Protein AF-K1JIJ3-F1 (afdb_monomer_lite)

Foldseek 3Di:
DAQDFLVNLCVQLPHLVVVCVVQVHDSVLSVVLNVVQADDLVCLVVSCVRSVDQSVRRHPCNVVNVVVVVVVD

pLDDT: mean 86.28, std 12.5, range [46.69, 98.06]

InterPro domains:
  IPR001387 Cro/C1-type, helix-turn-helix domain [PF13443] (15-61)
  IPR001387 Cro/C1-type, helix-turn-helix domain [PS50943] (15-58)
  IPR001387 Cro/C1-type, helix-turn-helix domain [cd00093] (15-58)
  IPR010982 Lambda repressor-like, DNA-binding domain superfamily [G3DSA:1.10.260.40] (5-64)
  IPR010982 Lambda repressor-like, DNA-binding domain superfamily [SSF47413] (15-58)

Secondary structure (DSSP, 8-state):
-PPPPHHHHHHHH--HHHHHHHHTS-HHHHHHHHHTT---HHHHHHHHHHH---HHHH-TTHHHHHHHHHHT-

Structure (mmCIF, N/CA/C/O backbone):
data_AF-K1JIJ3-F1
#
_entry.id   AF-K1JIJ3-F1
#
loop_
_atom_site.group_PDB
_atom_site.id
_atom_site.type_symbol
_atom_site.label_atom_id
_atom_site.label_alt_id
_atom_site.label_comp_id
_atom_site.label_asym_id
_atom_site.label_entity_id
_atom_site.label_seq_id
_atom_site.pdbx_PDB_ins_code
_atom_site.Cartn_x
_atom_site.Cartn_y
_atom_site.Cartn_z
_atom_site.occupancy
_atom_site.B_iso_or_equiv
_atom_site.auth_seq_id
_atom_site.auth_comp_id
_atom_site.auth_asym_id
_atom_site.auth_atom_id
_atom_site.pdbx_PDB_model_num
ATOM 1 N N . MET A 1 1 ? 9.806 3.526 -18.088 1.00 54.22 1 MET A N 1
ATOM 2 C CA . MET A 1 1 ? 8.512 3.457 -17.366 1.00 54.22 1 MET A CA 1
ATOM 3 C C . MET A 1 1 ? 8.456 4.609 -16.377 1.00 54.22 1 MET A C 1
ATOM 5 O O . MET A 1 1 ? 9.474 4.890 -15.753 1.00 54.22 1 MET A O 1
ATOM 9 N N . LYS A 1 2 ? 7.333 5.328 -16.288 1.00 58.44 2 LYS A N 1
ATOM 10 C CA . LYS A 1 2 ? 7.211 6.488 -15.393 1.00 58.44 2 LYS A CA 1
ATOM 11 C C . LYS A 1 2 ? 6.961 5.955 -13.979 1.00 58.44 2 LYS A C 1
ATOM 13 O O . LYS A 1 2 ? 5.977 5.259 -13.775 1.00 58.44 2 LYS A O 1
ATOM 18 N N . LYS A 1 3 ? 7.857 6.224 -13.025 1.00 70.25 3 LYS A N 1
ATOM 19 C CA . LYS A 1 3 ? 7.626 5.841 -11.623 1.00 70.25 3 LYS A CA 1
ATOM 20 C C . LYS A 1 3 ? 6.412 6.617 -11.108 1.00 70.25 3 LYS A C 1
ATOM 22 O O . LYS A 1 3 ? 6.411 7.845 -11.174 1.00 70.25 3 LYS A O 1
ATOM 27 N N . VAL A 1 4 ? 5.385 5.909 -10.646 1.00 82.19 4 VAL A N 1
ATOM 28 C CA . VAL A 1 4 ? 4.187 6.504 -10.039 1.00 82.19 4 VAL A CA 1
ATOM 29 C C . VAL A 1 4 ? 4.376 6.450 -8.531 1.00 82.19 4 VAL A C 1
ATOM 31 O O . VAL A 1 4 ? 4.738 5.408 -7.994 1.00 82.19 4 VAL A O 1
ATOM 34 N N . SER A 1 5 ? 4.165 7.559 -7.822 1.00 90.00 5 SER A N 1
ATOM 35 C CA . SER A 1 5 ? 4.260 7.504 -6.364 1.00 90.00 5 SER A CA 1
ATOM 36 C C . SER A 1 5 ? 3.085 6.711 -5.780 1.00 90.00 5 SER A C 1
ATOM 38 O O . SER A 1 5 ? 1.965 6.761 -6.295 1.00 90.00 5 SER A O 1
ATOM 40 N N . VAL A 1 6 ? 3.305 6.017 -4.661 1.00 91.88 6 VAL A N 1
ATOM 41 C CA . VAL A 1 6 ? 2.234 5.324 -3.922 1.00 91.88 6 VAL A CA 1
ATOM 42 C C . VAL A 1 6 ? 1.121 6.304 -3.546 1.00 91.88 6 VAL A C 1
ATOM 44 O O . VAL A 1 6 ? -0.055 5.952 -3.571 1.00 91.88 6 VAL A O 1
ATOM 47 N N . ARG A 1 7 ? 1.476 7.559 -3.245 1.00 94.12 7 ARG A N 1
ATOM 48 C CA . ARG A 1 7 ? 0.504 8.618 -2.960 1.00 94.12 7 ARG A CA 1
ATOM 49 C C . ARG A 1 7 ? -0.410 8.886 -4.154 1.00 94.12 7 ARG A C 1
ATOM 51 O O . ARG A 1 7 ? -1.621 8.931 -3.964 1.00 94.12 7 ARG A O 1
ATOM 58 N N . ASP A 1 8 ? 0.152 9.042 -5.349 1.00 92.81 8 ASP A N 1
ATOM 59 C CA . ASP A 1 8 ? -0.623 9.336 -6.560 1.00 92.81 8 ASP A CA 1
ATOM 60 C C . ASP A 1 8 ? -1.507 8.153 -6.957 1.00 92.81 8 ASP A C 1
ATOM 62 O O . ASP A 1 8 ? -2.662 8.342 -7.333 1.00 92.81 8 ASP A O 1
ATOM 66 N N . ALA A 1 9 ? -0.989 6.928 -6.823 1.00 93.69 9 ALA A N 1
ATOM 67 C CA . ALA A 1 9 ? -1.758 5.706 -7.042 1.00 93.69 9 ALA A CA 1
ATOM 68 C C . ALA A 1 9 ? -2.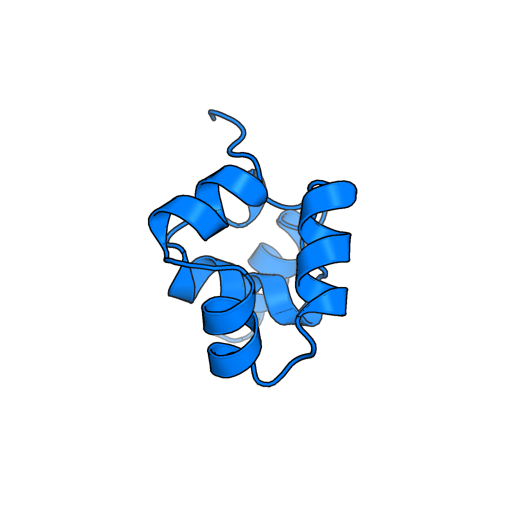993 5.643 -6.125 1.00 93.69 9 ALA A C 1
ATOM 70 O O . ALA A 1 9 ? -4.100 5.368 -6.584 1.00 93.69 9 ALA A O 1
ATOM 71 N N . ILE A 1 10 ? -2.821 5.971 -4.839 1.00 95.44 10 ILE A N 1
ATOM 72 C CA . ILE A 1 10 ? -3.926 6.031 -3.873 1.00 95.44 10 ILE A CA 1
ATOM 73 C C . ILE A 1 10 ? -4.894 7.162 -4.212 1.00 95.44 10 ILE A C 1
ATOM 75 O O . ILE A 1 10 ? -6.099 6.946 -4.163 1.00 95.44 10 ILE A O 1
ATOM 79 N N . ALA A 1 11 ? -4.394 8.347 -4.567 1.00 94.00 11 ALA A N 1
ATOM 80 C CA . ALA A 1 11 ? -5.234 9.501 -4.880 1.00 94.00 11 ALA A CA 1
ATOM 81 C C . ALA A 1 11 ? -6.143 9.257 -6.097 1.00 94.00 11 ALA A C 1
ATOM 83 O O . ALA A 1 11 ? -7.276 9.727 -6.115 1.00 94.00 11 ALA A O 1
ATOM 84 N N . ARG A 1 12 ? -5.676 8.488 -7.091 1.00 92.69 12 ARG A N 1
ATOM 85 C CA . ARG A 1 12 ? -6.498 8.059 -8.238 1.00 92.69 12 ARG A CA 1
ATOM 86 C C . ARG A 1 12 ? -7.575 7.046 -7.855 1.00 92.69 12 ARG A C 1
ATOM 88 O O . ARG A 1 12 ? -8.628 7.022 -8.478 1.00 92.69 12 ARG A O 1
ATOM 95 N N . TYR A 1 13 ? -7.302 6.211 -6.856 1.00 94.19 13 TYR A N 1
ATOM 96 C CA . TYR A 1 13 ? -8.247 5.215 -6.353 1.00 94.19 13 TYR A CA 1
ATOM 97 C C . TYR A 1 13 ? -9.308 5.817 -5.414 1.00 94.19 13 TYR A C 1
ATOM 99 O O . TYR A 1 13 ? -10.482 5.442 -5.447 1.00 94.19 13 TYR A O 1
ATOM 107 N N . GLY A 1 14 ? -8.896 6.744 -4.549 1.00 96.06 14 GLY A N 1
ATOM 108 C CA . GLY A 1 14 ? -9.740 7.364 -3.536 1.00 96.06 14 GLY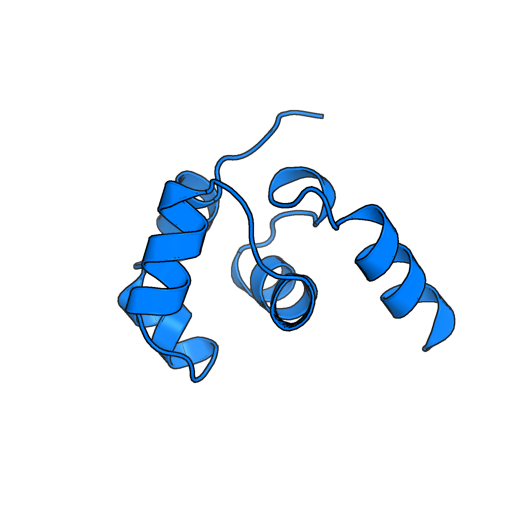 A CA 1
ATOM 109 C C . GLY A 1 14 ? -8.911 7.915 -2.378 1.00 96.06 14 GLY A C 1
ATOM 110 O O . GLY A 1 14 ? -8.073 8.796 -2.553 1.00 96.06 14 GLY A O 1
ATOM 111 N N . THR A 1 15 ? -9.148 7.408 -1.165 1.00 97.12 15 THR A N 1
ATOM 112 C CA . THR A 1 15 ? -8.451 7.861 0.050 1.00 97.12 15 THR A CA 1
ATOM 113 C C . THR A 1 15 ? -7.617 6.745 0.673 1.00 97.12 15 THR A C 1
ATOM 115 O O . THR A 1 15 ? -7.851 5.560 0.438 1.00 97.12 15 THR A O 1
ATOM 118 N N . GLN A 1 16 ? -6.660 7.116 1.533 1.00 97.81 16 GLN A N 1
ATOM 119 C CA . GLN A 1 16 ? -5.906 6.133 2.323 1.00 97.81 16 GLN A CA 1
ATOM 120 C C . GLN A 1 16 ? -6.814 5.291 3.228 1.00 97.81 16 GLN A C 1
ATOM 122 O O . GLN A 1 16 ? -6.475 4.146 3.495 1.00 97.81 16 GLN A O 1
ATOM 127 N N . GLN A 1 17 ? -7.923 5.862 3.719 1.00 98.06 17 GLN A N 1
ATOM 128 C CA . GLN A 1 17 ? -8.879 5.140 4.560 1.00 98.06 17 GLN A CA 1
ATOM 129 C C . GLN A 1 17 ? -9.651 4.120 3.727 1.00 98.06 17 GLN A C 1
ATOM 131 O O . GLN A 1 17 ? -9.600 2.946 4.050 1.00 98.06 17 GLN A O 1
ATOM 136 N N . LYS A 1 18 ? -10.224 4.543 2.592 1.00 97.38 18 LYS A N 1
ATOM 137 C CA . LYS A 1 18 ? -10.935 3.646 1.675 1.00 97.38 18 LYS A CA 1
ATOM 138 C C . LYS A 1 18 ? -10.068 2.455 1.261 1.00 97.38 18 LYS A C 1
ATOM 140 O O . LYS A 1 18 ? -10.482 1.315 1.393 1.00 97.38 18 LYS A O 1
ATOM 145 N N . LEU A 1 19 ? -8.832 2.718 0.829 1.00 97.44 19 LEU A N 1
ATOM 146 C CA . LEU A 1 19 ? -7.907 1.644 0.463 1.00 97.44 19 LEU A CA 1
ATOM 147 C C . LEU A 1 19 ? -7.613 0.701 1.640 1.00 97.44 19 LEU A C 1
ATOM 149 O O . LEU A 1 19 ? -7.455 -0.497 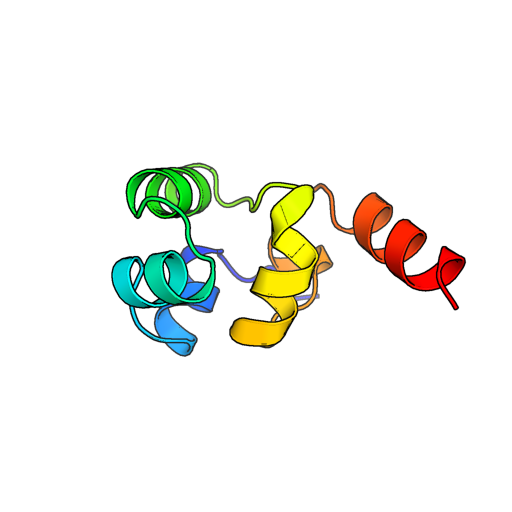1.436 1.00 97.44 19 LEU A O 1
ATOM 153 N N . ALA A 1 20 ? -7.493 1.237 2.854 1.00 97.81 20 ALA A N 1
ATOM 154 C CA . ALA A 1 20 ? -7.264 0.430 4.043 1.00 97.81 20 ALA A CA 1
ATOM 155 C C . ALA A 1 20 ? -8.470 -0.472 4.347 1.00 97.81 20 ALA A C 1
ATOM 157 O O . ALA A 1 20 ? -8.275 -1.658 4.604 1.00 97.81 20 ALA A O 1
ATOM 158 N N . ASP A 1 21 ? -9.684 0.070 4.234 1.00 97.88 21 ASP A N 1
ATOM 159 C CA . ASP A 1 21 ? -10.939 -0.658 4.430 1.00 97.88 21 ASP A CA 1
ATOM 160 C C . ASP A 1 21 ? -11.083 -1.787 3.394 1.00 97.88 21 ASP A C 1
ATOM 162 O O . ASP A 1 21 ? -11.312 -2.937 3.764 1.00 97.88 21 ASP A O 1
ATOM 166 N N . ASP A 1 22 ? -10.829 -1.497 2.114 1.00 97.38 22 ASP A N 1
ATOM 167 C CA . ASP A 1 22 ? -10.928 -2.476 1.020 1.00 97.38 22 ASP A CA 1
ATOM 168 C C . ASP A 1 22 ? -9.867 -3.589 1.102 1.00 97.38 22 ASP A C 1
ATOM 170 O O . ASP A 1 22 ? -10.071 -4.700 0.610 1.00 97.38 22 ASP A O 1
ATOM 174 N N . LEU A 1 23 ? -8.717 -3.301 1.718 1.00 95.31 23 LEU A N 1
ATOM 175 C CA . LEU A 1 23 ? -7.654 -4.277 1.970 1.00 95.31 23 LEU A CA 1
ATOM 176 C C . LEU A 1 23 ? -7.799 -4.987 3.326 1.00 95.31 23 LEU A C 1
ATOM 178 O O . LEU A 1 23 ? -7.023 -5.902 3.604 1.00 95.31 23 LEU A O 1
ATOM 182 N N . GLY A 1 24 ? -8.740 -4.569 4.178 1.00 96.88 24 GLY A N 1
ATOM 183 C CA . GLY A 1 24 ? -8.899 -5.098 5.534 1.00 96.88 24 GLY A CA 1
ATOM 184 C C . GLY A 1 24 ? -7.695 -4.827 6.447 1.00 96.88 24 GLY A C 1
ATOM 185 O O . GLY A 1 24 ? -7.355 -5.657 7.289 1.00 96.88 24 GLY A O 1
ATOM 186 N N . ILE A 1 25 ? -7.011 -3.691 6.270 1.00 96.94 25 ILE A N 1
ATOM 187 C CA . ILE A 1 25 ? -5.818 -3.309 7.044 1.00 96.94 25 ILE A CA 1
ATOM 188 C C . ILE A 1 25 ? -5.993 -1.962 7.743 1.00 96.94 25 ILE A C 1
ATOM 190 O O . ILE A 1 25 ? -6.895 -1.186 7.453 1.00 96.94 25 ILE A O 1
ATOM 194 N N . SER A 1 26 ? -5.072 -1.627 8.649 1.00 97.94 26 SER A N 1
ATOM 195 C CA . SER A 1 26 ? -5.077 -0.302 9.270 1.00 97.94 26 SER A CA 1
ATOM 196 C C . SER A 1 26 ? -4.683 0.802 8.278 1.00 97.94 26 SER A C 1
ATOM 198 O O . SER A 1 26 ? -3.725 0.665 7.507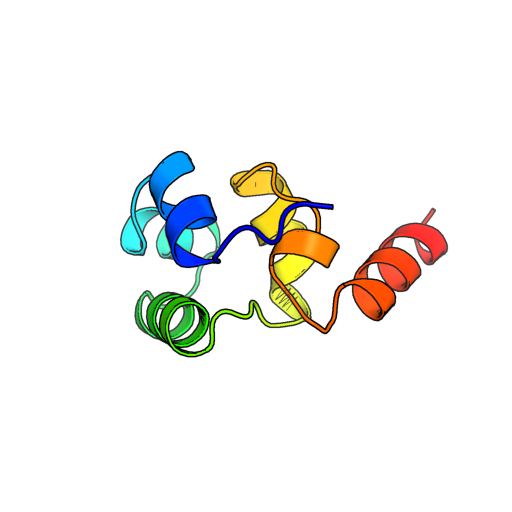 1.00 97.94 26 SER A O 1
ATOM 200 N N . ARG A 1 27 ? -5.320 1.975 8.389 1.00 98.00 27 ARG A N 1
ATOM 201 C CA . ARG A 1 27 ? -4.885 3.188 7.675 1.00 98.00 27 ARG A CA 1
ATOM 202 C C . ARG A 1 27 ? -3.430 3.558 7.992 1.00 98.00 27 ARG A C 1
ATOM 204 O O . ARG A 1 27 ? -2.739 4.115 7.141 1.00 98.00 27 ARG A O 1
ATOM 211 N N . GLN A 1 28 ? -2.929 3.238 9.190 1.00 98.00 28 GLN A N 1
ATOM 212 C CA . GLN A 1 28 ? -1.526 3.485 9.542 1.00 98.00 28 GLN A CA 1
ATOM 213 C C . GLN A 1 28 ? -0.560 2.693 8.653 1.00 98.00 28 GLN A C 1
ATOM 215 O O . GLN A 1 28 ? 0.480 3.227 8.263 1.00 98.00 28 GLN A O 1
ATOM 220 N N . THR A 1 29 ? -0.916 1.460 8.282 1.00 97.00 29 THR A N 1
ATOM 221 C CA . THR A 1 29 ? -0.149 0.648 7.330 1.00 97.00 29 THR A CA 1
ATOM 222 C C . THR A 1 29 ? -0.051 1.361 5.981 1.00 97.00 29 THR A C 1
ATOM 224 O O . THR A 1 29 ? 1.048 1.547 5.460 1.00 97.00 29 THR A O 1
ATOM 227 N N . VAL A 1 30 ? -1.177 1.862 5.465 1.00 97.06 30 VAL A N 1
ATOM 228 C CA . VAL A 1 30 ? -1.222 2.623 4.205 1.00 97.06 30 VAL A CA 1
ATOM 229 C C . VAL A 1 30 ? -0.424 3.929 4.306 1.00 97.06 30 VAL A C 1
ATOM 231 O O . VAL A 1 30 ? 0.333 4.270 3.397 1.00 97.06 30 VAL A O 1
ATOM 234 N N . LYS A 1 31 ? -0.517 4.645 5.434 1.00 97.38 31 LYS A N 1
ATOM 235 C CA . LYS A 1 31 ? 0.284 5.852 5.692 1.00 97.38 31 LYS A CA 1
ATOM 236 C C . LYS A 1 31 ? 1.785 5.554 5.615 1.00 97.38 31 LYS A C 1
ATOM 238 O O . LYS A 1 31 ? 2.516 6.324 4.996 1.00 97.38 31 LYS A O 1
ATOM 243 N N . ARG A 1 32 ? 2.246 4.433 6.187 1.00 96.75 32 ARG A N 1
ATOM 244 C CA . ARG A 1 32 ? 3.653 4.002 6.095 1.00 96.75 32 ARG A CA 1
ATOM 245 C C . ARG A 1 32 ? 4.071 3.710 4.654 1.00 96.75 32 ARG A C 1
ATOM 247 O O . ARG A 1 32 ? 5.170 4.100 4.273 1.00 96.75 32 ARG A O 1
ATOM 254 N N . TRP A 1 33 ? 3.209 3.099 3.838 1.00 95.38 33 TRP A N 1
ATOM 255 C CA . TRP A 1 33 ? 3.506 2.895 2.412 1.00 95.38 33 TRP A CA 1
ATOM 256 C C . TRP A 1 33 ? 3.684 4.210 1.660 1.00 95.38 33 TRP A C 1
ATOM 258 O O . TRP A 1 33 ? 4.595 4.326 0.846 1.00 95.38 33 TRP A O 1
ATOM 268 N N . VAL A 1 34 ? 2.854 5.213 1.958 1.00 94.12 34 VAL A N 1
ATOM 269 C CA . VAL A 1 34 ? 2.979 6.555 1.372 1.00 94.12 34 VAL A CA 1
ATOM 270 C C . VAL A 1 34 ? 4.287 7.222 1.789 1.00 94.12 34 VAL A C 1
ATOM 272 O O . VAL A 1 34 ? 4.974 7.774 0.936 1.00 94.12 34 VAL A O 1
ATOM 275 N N . SER A 1 35 ? 4.645 7.165 3.074 1.00 93.62 35 SER A N 1
ATOM 276 C CA . SER A 1 35 ? 5.902 7.736 3.578 1.00 93.62 35 SER A CA 1
ATOM 277 C C . SER A 1 35 ? 7.136 7.069 2.971 1.00 93.62 35 SER A C 1
ATOM 279 O O . SER A 1 35 ? 8.077 7.759 2.598 1.00 93.62 35 SER A O 1
ATOM 281 N N . ASN A 1 36 ? 7.111 5.744 2.827 1.00 90.81 36 ASN A N 1
ATOM 282 C CA . ASN A 1 36 ? 8.229 4.971 2.282 1.00 90.81 36 ASN A CA 1
ATOM 283 C C . ASN A 1 36 ? 8.202 4.868 0.750 1.00 90.81 36 ASN A C 1
ATOM 285 O O . ASN A 1 36 ? 9.077 4.234 0.166 1.00 90.81 36 ASN A O 1
ATOM 289 N N . ASN A 1 37 ? 7.169 5.429 0.113 1.00 90.38 37 ASN A N 1
ATOM 290 C CA . ASN A 1 37 ? 6.863 5.275 -1.305 1.00 90.38 37 ASN A CA 1
ATOM 291 C C . ASN A 1 37 ? 6.998 3.820 -1.805 1.00 90.38 37 ASN A C 1
ATOM 293 O O . ASN A 1 37 ? 7.574 3.560 -2.860 1.00 90.38 37 ASN A O 1
ATOM 297 N N . SER A 1 38 ? 6.519 2.863 -1.006 1.00 91.00 38 SER A N 1
ATOM 298 C CA . SER A 1 38 ? 6.650 1.433 -1.288 1.00 91.00 38 SER A CA 1
ATOM 299 C C . SER A 1 38 ? 5.555 0.628 -0.594 1.00 91.00 38 SER A C 1
ATOM 301 O O . SER A 1 38 ? 5.345 0.764 0.615 1.00 91.00 38 SER A O 1
ATOM 303 N N . VAL A 1 39 ? 4.886 -0.242 -1.352 1.00 91.31 39 VAL A N 1
ATOM 304 C CA . VAL A 1 39 ? 3.897 -1.201 -0.833 1.00 91.31 39 VAL A CA 1
ATOM 305 C C . VAL A 1 39 ? 4.585 -2.520 -0.478 1.00 91.31 39 VAL A C 1
ATOM 307 O O . VAL A 1 39 ? 5.453 -3.007 -1.211 1.00 91.31 39 VAL A O 1
ATOM 310 N N . THR A 1 40 ? 4.203 -3.107 0.657 1.00 90.94 40 THR A N 1
ATOM 311 C CA . THR A 1 40 ? 4.756 -4.383 1.129 1.00 90.94 40 THR A CA 1
ATOM 312 C C . THR A 1 40 ? 4.319 -5.556 0.249 1.00 90.94 40 THR A C 1
ATOM 314 O O . THR A 1 40 ? 3.215 -5.574 -0.297 1.00 90.94 40 THR A O 1
ATOM 317 N N . ARG A 1 41 ? 5.185 -6.574 0.142 1.00 86.81 41 ARG A N 1
ATOM 318 C CA . ARG A 1 41 ? 5.030 -7.716 -0.779 1.00 86.81 41 ARG A CA 1
ATOM 319 C C . ARG A 1 41 ? 3.649 -8.384 -0.703 1.00 86.81 41 ARG A C 1
ATOM 321 O O . ARG A 1 41 ? 3.035 -8.605 -1.740 1.00 86.81 41 ARG A O 1
ATOM 328 N N . ASN A 1 42 ? 3.143 -8.631 0.507 1.00 89.62 42 ASN A N 1
ATOM 329 C CA . ASN A 1 42 ? 1.886 -9.362 0.727 1.00 89.62 42 ASN A CA 1
ATOM 330 C C . ASN A 1 42 ? 0.649 -8.646 0.162 1.00 89.62 42 ASN A C 1
ATOM 332 O O . ASN A 1 42 ? -0.323 -9.303 -0.190 1.00 89.62 42 ASN A O 1
ATOM 336 N N . TYR A 1 43 ? 0.693 -7.316 0.048 1.00 91.50 43 TYR A N 1
ATOM 337 C CA . TYR A 1 43 ? -0.444 -6.514 -0.408 1.00 91.50 43 TYR A CA 1
ATOM 338 C C . TYR A 1 43 ? -0.247 -5.942 -1.808 1.00 91.50 43 TYR A C 1
ATOM 340 O O . TYR A 1 43 ? -1.205 -5.451 -2.395 1.00 91.50 43 TYR A O 1
ATOM 348 N N . LEU A 1 44 ? 0.960 -6.028 -2.379 1.00 90.00 44 LEU A N 1
ATOM 349 C CA . LEU A 1 44 ? 1.287 -5.412 -3.667 1.00 90.00 44 LEU A CA 1
ATOM 350 C C . LEU A 1 44 ? 0.351 -5.879 -4.792 1.00 90.00 44 LEU A C 1
ATOM 352 O O . LEU A 1 44 ? -0.144 -5.060 -5.556 1.00 90.00 44 LEU A O 1
ATOM 356 N N . ALA A 1 45 ? 0.035 -7.174 -4.861 1.00 89.88 45 ALA A N 1
ATOM 357 C CA . ALA A 1 45 ? -0.864 -7.701 -5.889 1.00 89.88 45 ALA A CA 1
ATOM 358 C C . ALA A 1 45 ? -2.314 -7.199 -5.742 1.00 89.88 45 ALA A C 1
ATOM 360 O O . ALA A 1 45 ? -2.985 -6.934 -6.737 1.00 89.88 45 ALA A O 1
ATOM 361 N N . GLN A 1 46 ? -2.830 -7.081 -4.515 1.00 92.81 46 GLN A N 1
ATOM 362 C CA . GLN A 1 46 ? -4.166 -6.521 -4.270 1.00 92.81 46 GLN A CA 1
ATOM 363 C C . GLN A 1 46 ? -4.178 -5.008 -4.507 1.00 92.81 46 GLN A C 1
ATOM 365 O O . GLN A 1 46 ? -5.062 -4.504 -5.189 1.00 92.81 46 GLN A O 1
ATOM 370 N N . PHE A 1 47 ? -3.147 -4.303 -4.042 1.00 93.94 47 PHE A N 1
ATOM 371 C CA . PHE A 1 47 ? -2.951 -2.878 -4.278 1.00 93.94 47 PHE A CA 1
ATOM 372 C C . PHE A 1 47 ? -2.945 -2.545 -5.774 1.00 93.94 47 PHE A C 1
ATOM 374 O O . PHE A 1 47 ? -3.661 -1.645 -6.202 1.00 93.94 47 PHE A O 1
ATOM 381 N N . CYS A 1 48 ? -2.182 -3.285 -6.583 1.00 92.19 48 CYS A N 1
ATOM 382 C CA . CYS A 1 48 ? -2.133 -3.104 -8.034 1.00 92.19 48 CYS A CA 1
ATOM 383 C C . CYS A 1 48 ? -3.487 -3.375 -8.700 1.00 92.19 48 CYS A C 1
ATOM 385 O O . CYS A 1 48 ? -3.877 -2.644 -9.605 1.00 92.19 48 CYS A O 1
ATOM 387 N N . ARG A 1 49 ? -4.239 -4.378 -8.224 1.00 91.81 49 ARG A N 1
ATOM 388 C CA . ARG A 1 49 ? -5.601 -4.654 -8.711 1.00 91.81 49 ARG A CA 1
ATOM 389 C C . ARG A 1 49 ? -6.573 -3.511 -8.417 1.00 91.81 49 ARG A C 1
ATOM 391 O O . ARG A 1 49 ? -7.348 -3.161 -9.295 1.00 91.81 49 ARG A O 1
ATOM 398 N N . LEU A 1 50 ? -6.514 -2.925 -7.220 1.00 93.56 50 LEU A N 1
ATOM 399 C CA . LEU A 1 50 ? -7.396 -1.819 -6.827 1.00 93.56 50 LEU A CA 1
ATOM 400 C C . LEU A 1 50 ? -7.018 -0.500 -7.514 1.00 93.56 50 LEU A C 1
ATOM 402 O O . LEU A 1 50 ? -7.878 0.217 -8.011 1.00 93.56 50 LEU A O 1
ATOM 406 N N . THR A 1 51 ? -5.726 -0.180 -7.565 1.00 91.69 51 THR A N 1
ATOM 407 C CA . THR A 1 51 ? -5.227 1.113 -8.070 1.00 91.69 51 THR A CA 1
ATOM 408 C C . THR A 1 51 ? -4.952 1.131 -9.574 1.00 91.69 51 THR A C 1
ATOM 410 O O . THR A 1 51 ? -4.654 2.190 -10.127 1.00 91.69 51 THR A O 1
ATOM 413 N N . GLY A 1 52 ? -4.976 -0.029 -10.237 1.00 89.31 52 GLY A N 1
ATOM 414 C CA . GLY A 1 52 ? -4.611 -0.186 -11.648 1.00 89.31 52 GLY A CA 1
ATOM 415 C C . GLY A 1 52 ? -3.121 0.024 -11.951 1.00 89.31 52 GLY A C 1
ATOM 416 O O . GLY A 1 52 ? -2.724 -0.005 -13.115 1.00 89.31 52 GLY A O 1
ATOM 417 N N . CYS A 1 53 ? -2.289 0.247 -10.930 1.00 88.12 53 CYS A N 1
ATOM 418 C CA . CYS A 1 53 ? -0.852 0.457 -11.092 1.00 88.12 53 CYS A CA 1
ATOM 419 C C . CYS A 1 53 ? -0.127 -0.872 -11.301 1.00 88.12 53 CYS A C 1
ATOM 421 O O . CYS A 1 53 ? -0.515 -1.902 -10.744 1.00 88.12 53 CYS A O 1
ATOM 423 N N . LYS A 1 54 ? 0.977 -0.853 -12.044 1.00 84.88 54 LYS A N 1
ATOM 424 C CA . LYS A 1 54 ? 1.839 -2.027 -12.184 1.00 84.88 54 LYS A CA 1
ATOM 425 C C . LYS A 1 54 ? 2.766 -2.158 -10.972 1.00 84.88 54 LYS A C 1
ATOM 427 O O . LYS A 1 54 ? 3.200 -1.137 -10.434 1.00 84.88 54 LYS A O 1
ATOM 432 N N . PRO A 1 55 ? 3.115 -3.384 -10.541 1.00 83.56 55 PRO A N 1
ATOM 433 C CA . PRO A 1 55 ? 3.997 -3.598 -9.393 1.00 83.56 55 PRO A CA 1
ATOM 434 C C . PRO A 1 55 ? 5.311 -2.813 -9.489 1.00 83.56 55 PRO A C 1
ATOM 436 O O . PRO A 1 55 ? 5.736 -2.208 -8.506 1.00 83.56 55 PRO A O 1
ATOM 439 N N . GLU A 1 56 ? 5.911 -2.767 -10.684 1.00 81.81 56 GLU A N 1
ATOM 440 C CA . GLU A 1 56 ? 7.163 -2.056 -10.981 1.00 81.81 56 GLU A CA 1
ATOM 441 C C . GLU A 1 56 ? 7.087 -0.533 -10.835 1.00 81.81 56 GLU A C 1
ATOM 443 O O . GLU A 1 56 ? 8.121 0.130 -10.743 1.00 81.81 56 GLU A O 1
ATOM 448 N N . GLU A 1 57 ? 5.884 0.037 -10.786 1.00 78.12 57 GLU A N 1
ATOM 449 C CA . GLU A 1 57 ? 5.697 1.477 -10.631 1.00 78.12 57 GLU A CA 1
ATOM 450 C C . GLU A 1 57 ? 5.725 1.906 -9.162 1.00 78.12 57 GLU A C 1
ATOM 452 O O . GLU A 1 57 ? 6.126 3.034 -8.887 1.00 78.12 57 GLU A O 1
ATOM 457 N N . VAL A 1 58 ? 5.336 1.020 -8.234 1.00 78.94 58 VAL A N 1
ATOM 458 C CA . VAL A 1 58 ? 4.955 1.379 -6.850 1.00 78.94 58 VAL A CA 1
ATOM 459 C C . VAL A 1 58 ? 5.670 0.572 -5.759 1.00 78.94 58 VAL A C 1
ATOM 461 O O . VAL A 1 58 ? 5.415 0.773 -4.568 1.00 78.94 58 VAL A O 1
ATOM 464 N N . SER A 1 59 ? 6.552 -0.362 -6.123 1.00 77.69 59 SER A N 1
ATOM 465 C CA . SER A 1 59 ? 7.320 -1.134 -5.144 1.00 77.69 59 SER A CA 1
ATOM 466 C C . SER A 1 59 ? 8.634 -1.672 -5.702 1.00 77.69 59 SER A C 1
ATOM 468 O O . SER A 1 59 ? 8.718 -2.132 -6.837 1.00 77.69 59 SER A O 1
ATOM 470 N N . GLN A 1 60 ? 9.658 -1.701 -4.848 1.00 71.81 60 GLN A N 1
ATOM 471 C CA . GLN A 1 60 ? 10.926 -2.384 -5.131 1.00 71.81 60 GLN A CA 1
ATOM 472 C C . GLN A 1 60 ? 10.779 -3.915 -5.198 1.00 71.81 60 GLN A C 1
ATOM 474 O O . GLN A 1 60 ? 11.604 -4.590 -5.803 1.00 71.81 60 GLN A O 1
ATOM 479 N N . PHE A 1 61 ? 9.702 -4.467 -4.628 1.00 71.50 61 PHE A N 1
ATOM 480 C CA . PHE A 1 61 ? 9.416 -5.907 -4.619 1.00 71.50 61 PHE A CA 1
ATOM 481 C C . PHE A 1 61 ? 8.658 -6.381 -5.866 1.00 71.50 61 PHE A C 1
ATOM 483 O O . PHE A 1 61 ? 8.162 -7.508 -5.902 1.00 71.50 61 PHE A O 1
ATOM 490 N N . ALA A 1 62 ? 8.539 -5.527 -6.885 1.00 72.88 62 ALA A N 1
ATOM 491 C CA . ALA A 1 62 ? 7.814 -5.819 -8.114 1.00 72.88 62 ALA A CA 1
ATOM 492 C C . ALA A 1 62 ? 8.243 -7.137 -8.766 1.00 72.88 62 ALA A C 1
ATOM 494 O O . ALA A 1 62 ? 7.392 -7.946 -9.128 1.00 72.88 62 ALA A O 1
ATOM 495 N N . ALA A 1 63 ? 9.554 -7.374 -8.862 1.00 68.44 63 ALA A N 1
ATOM 496 C CA . ALA A 1 63 ? 10.106 -8.572 -9.487 1.00 68.44 63 ALA A C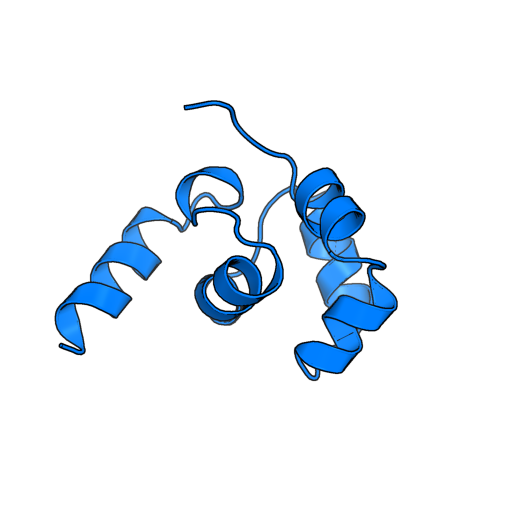A 1
ATOM 497 C C . ALA A 1 63 ? 9.658 -9.862 -8.775 1.00 68.44 63 ALA A C 1
ATOM 499 O O . ALA A 1 63 ? 9.252 -10.821 -9.434 1.00 68.44 63 ALA A O 1
ATOM 500 N N . ASP A 1 64 ? 9.654 -9.863 -7.439 1.00 69.19 64 ASP A N 1
ATOM 501 C CA . ASP A 1 64 ? 9.249 -11.022 -6.636 1.00 69.19 64 ASP A CA 1
ATOM 502 C C . ASP A 1 64 ? 7.761 -11.334 -6.803 1.00 69.19 64 ASP A C 1
ATOM 504 O O . ASP A 1 64 ? 7.364 -12.492 -6.932 1.00 69.19 64 ASP A O 1
ATOM 508 N N . VAL A 1 65 ? 6.926 -10.293 -6.832 1.00 70.00 65 VAL A N 1
ATOM 509 C CA . VAL A 1 65 ? 5.472 -10.441 -6.962 1.00 70.00 65 VAL A CA 1
ATOM 510 C C . VAL A 1 65 ? 5.080 -10.860 -8.375 1.00 70.00 65 VAL A C 1
ATOM 512 O O . VAL A 1 65 ? 4.252 -11.753 -8.534 1.00 70.00 65 VAL A O 1
ATOM 515 N N . VAL A 1 66 ? 5.712 -10.291 -9.405 1.00 72.25 66 VAL A N 1
ATOM 516 C CA . VAL A 1 66 ? 5.514 -10.723 -10.798 1.00 72.25 66 VAL A CA 1
ATOM 517 C C . VAL A 1 66 ? 5.903 -12.191 -10.970 1.00 72.25 66 VAL A C 1
ATOM 519 O O . VAL A 1 66 ? 5.193 -12.932 -11.650 1.00 72.25 66 VAL A O 1
ATOM 522 N N . ARG A 1 67 ? 6.990 -12.637 -10.327 1.00 73.38 67 ARG A N 1
ATOM 523 C CA . ARG A 1 67 ? 7.392 -14.047 -10.332 1.00 73.38 67 ARG A CA 1
ATOM 524 C C . ARG A 1 67 ? 6.342 -14.923 -9.650 1.00 73.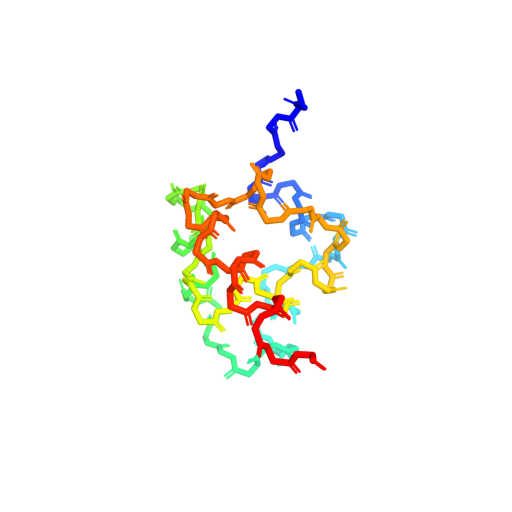38 67 ARG A C 1
ATOM 526 O O . ARG A 1 67 ? 5.901 -15.883 -10.262 1.00 73.38 67 ARG A O 1
ATOM 533 N N . MET A 1 68 ? 5.885 -14.556 -8.452 1.00 70.31 68 MET A N 1
ATOM 534 C CA . MET A 1 68 ? 4.877 -15.316 -7.698 1.00 70.31 68 MET A CA 1
ATOM 535 C C . MET A 1 68 ? 3.541 -15.460 -8.447 1.00 70.31 68 MET A C 1
ATOM 537 O O . MET A 1 68 ? 2.954 -16.537 -8.447 1.00 70.31 68 MET A O 1
ATOM 541 N N . ILE A 1 69 ? 3.076 -14.404 -9.127 1.00 68.06 69 ILE A N 1
ATOM 542 C CA . ILE A 1 69 ? 1.843 -14.449 -9.935 1.00 68.06 69 ILE A CA 1
ATOM 543 C C . ILE A 1 69 ? 1.981 -15.427 -11.113 1.00 68.06 69 ILE A C 1
ATOM 545 O O . ILE A 1 69 ? 1.008 -16.082 -11.478 1.00 68.06 69 ILE A O 1
ATOM 549 N N . ARG A 1 70 ? 3.172 -15.529 -11.717 1.00 66.44 70 ARG A N 1
ATOM 550 C CA . ARG A 1 70 ? 3.420 -16.404 -12.874 1.00 66.44 70 ARG A CA 1
ATOM 551 C C . ARG A 1 70 ? 3.525 -17.882 -12.506 1.00 66.44 70 ARG A C 1
ATOM 553 O O . ARG A 1 70 ? 3.178 -18.702 -13.341 1.00 66.44 70 ARG A O 1
ATOM 560 N N . THR A 1 71 ? 3.991 -18.216 -11.303 1.00 65.25 71 THR A N 1
ATOM 561 C CA . THR A 1 71 ? 4.157 -19.616 -10.870 1.00 65.25 71 THR A CA 1
ATOM 562 C C . THR A 1 71 ? 2.858 -20.271 -10.390 1.00 65.25 71 THR A C 1
ATOM 564 O O . THR A 1 71 ? 2.794 -21.489 -10.319 1.00 65.25 71 THR A O 1
ATOM 567 N N . ASN A 1 72 ? 1.833 -19.481 -10.054 1.00 56.62 72 ASN A N 1
ATOM 568 C CA . ASN A 1 72 ? 0.514 -19.970 -9.623 1.00 56.62 72 ASN A CA 1
ATOM 569 C C . ASN A 1 72 ? -0.491 -20.122 -10.789 1.00 56.62 72 ASN A C 1
ATOM 571 O O . ASN A 1 72 ? -1.701 -20.131 -10.559 1.00 56.62 72 ASN A O 1
ATOM 575 N N . ARG A 1 73 ? -0.002 -20.183 -12.031 1.00 46.69 73 ARG A N 1
ATOM 576 C CA . ARG A 1 73 ? -0.779 -20.415 -13.255 1.00 46.69 73 ARG A CA 1
ATOM 577 C C . ARG A 1 73 ? -0.388 -21.752 -13.858 1.00 46.69 73 ARG A C 1
ATOM 579 O O . ARG A 1 73 ? -1.301 -22.393 -14.414 1.00 46.69 73 ARG A O 1
#

Sequence (73 aa):
MKKVSVRDAIARYGTQQKLADDLGISRQTVKRWVSNNSVTRNYLAQFCRLTGCKPEEVSQFAADVVRMIRTNR

Organism: NCBI:txid742823

Radius of gyration: 11.51 Å; chains: 1; bounding box: 22×30×27 Å